Protein AF-A0ABD5DT69-F1 (afdb_monomer_lite)

Organism: Acinetobacter baumannii (NCBI:txid470)

Foldseek 3Di:
DDDPVVVLVVVLVVVCVVPPPDDDDDDDDDDDLVVLLVVVVVCVVVPVDDDDDDPCPVVLVVLVVCPPPDPDCVSSSVVSVVVVCVVVVVVVVCVVVVNDD

pLDDT: mean 76.3, std 18.48, range [33.25, 96.88]

Secondary structure (DSSP, 8-state):
---HHHHHHHHHHHHHHHTTTS--------S-HHHHHHHHHHHHHTT------STTHHHHHHHHHHTTSSS--HHHHHHHHHHHHHHHHHHHHHHHTT---

InterPro domains:
  IPR006517 Phage terminase large subunit-like, C-terminal domain [TIGR01630] (2-86)
  IPR035421 Terminase, large subunit gp17-like, C-terminal [PF17289] (2-85)

Sequence (101 aa):
PQDPGQAGKSQASSFVKLLAGYSVIAKPISGDKLTRAQPFAAQVNVGNVRMLKGEWNKDFIDELRHFPNGTHDDQVDAASDAFNELHEGFEAFFADMGFAR

Radius of gyration: 16.51 Å; chains: 1; bounding box: 34×42×42 Å

Structure (mmCIF, N/CA/C/O backbone):
data_AF-A0ABD5DT69-F1
#
_entry.id   AF-A0ABD5DT69-F1
#
loop_
_atom_site.group_PDB
_atom_site.id
_atom_site.type_symbol
_atom_site.label_atom_id
_atom_site.label_alt_id
_atom_site.label_comp_id
_atom_site.label_asym_id
_atom_site.label_entity_id
_atom_site.label_seq_id
_atom_site.pdbx_PDB_ins_code
_atom_site.Cartn_x
_atom_site.Cartn_y
_atom_site.Cartn_z
_atom_site.occupancy
_atom_site.B_iso_or_equiv
_atom_site.auth_seq_id
_atom_site.auth_comp_id
_atom_site.auth_asym_id
_atom_site.auth_atom_id
_atom_site.pdbx_PD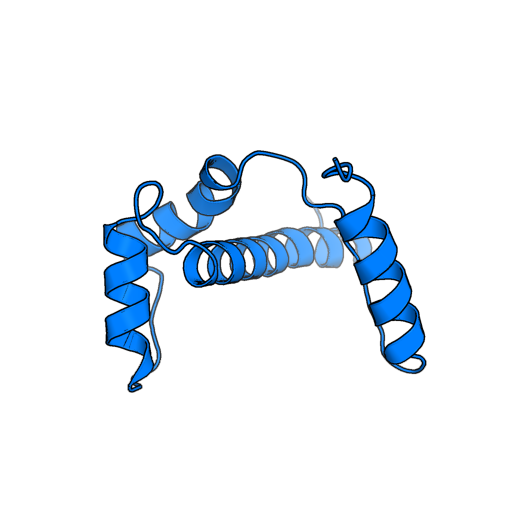B_model_num
ATOM 1 N N . PRO A 1 1 ? -7.534 27.398 -3.628 1.00 42.62 1 PRO A N 1
ATOM 2 C CA . PRO A 1 1 ? -6.243 26.720 -3.360 1.00 42.62 1 PRO A CA 1
ATOM 3 C C . PRO A 1 1 ? -6.237 26.214 -1.914 1.00 42.62 1 PRO A C 1
ATOM 5 O O . PRO A 1 1 ? -6.087 26.999 -0.985 1.00 42.62 1 PRO A O 1
ATOM 8 N N . GLN A 1 2 ? -6.590 24.942 -1.741 1.00 33.25 2 GLN A N 1
ATOM 9 C CA . GLN A 1 2 ? -6.853 24.327 -0.441 1.00 33.25 2 GLN A CA 1
ATOM 10 C C . GLN A 1 2 ? -5.593 23.604 0.041 1.00 33.25 2 GLN A C 1
ATOM 12 O O . GLN A 1 2 ? -4.933 22.920 -0.736 1.00 33.25 2 GLN A O 1
ATOM 17 N N . ASP A 1 3 ? -5.254 23.829 1.307 1.00 33.50 3 ASP A N 1
ATOM 18 C CA . ASP A 1 3 ? -3.979 23.465 1.920 1.00 33.50 3 ASP A CA 1
ATOM 19 C C . ASP A 1 3 ? -3.872 21.937 2.146 1.00 33.50 3 ASP A C 1
ATOM 21 O O . ASP A 1 3 ? -4.753 21.372 2.813 1.00 33.50 3 ASP A O 1
ATOM 25 N N . PRO A 1 4 ? -2.815 21.254 1.658 1.00 41.53 4 PRO A N 1
ATOM 26 C CA . PRO A 1 4 ? -2.647 19.799 1.780 1.00 41.53 4 PRO A CA 1
ATOM 27 C C . PRO A 1 4 ? -2.681 19.298 3.232 1.00 41.53 4 PRO A C 1
ATOM 29 O O . PRO A 1 4 ? -3.076 18.166 3.499 1.00 41.53 4 PRO A O 1
ATOM 32 N N . GLY A 1 5 ? -2.313 20.154 4.191 1.00 48.47 5 GLY A N 1
ATOM 33 C CA . GLY A 1 5 ? -2.259 19.805 5.612 1.00 48.47 5 GLY A CA 1
ATOM 34 C C . GLY A 1 5 ? -3.586 19.912 6.376 1.00 48.47 5 GLY A C 1
ATOM 35 O O . GLY A 1 5 ? -3.702 19.333 7.459 1.00 48.47 5 GLY A O 1
ATOM 36 N N . GLN A 1 6 ? -4.589 20.638 5.864 1.00 46.62 6 GLN A N 1
ATOM 37 C CA . GLN A 1 6 ? -5.872 20.817 6.565 1.00 46.62 6 GLN A CA 1
ATOM 38 C C . GLN A 1 6 ? -6.931 19.787 6.167 1.00 46.62 6 GLN A C 1
ATOM 40 O O . GLN A 1 6 ? -7.726 19.394 7.022 1.00 46.62 6 GLN A O 1
ATOM 45 N N . ALA A 1 7 ? -6.932 19.320 4.914 1.00 53.16 7 ALA A N 1
ATOM 46 C CA . ALA A 1 7 ? -7.931 18.364 4.432 1.00 53.16 7 ALA A CA 1
ATOM 47 C C . ALA A 1 7 ? -7.845 17.009 5.162 1.00 53.16 7 ALA A C 1
ATOM 49 O O . ALA A 1 7 ? -8.868 16.467 5.572 1.00 53.16 7 ALA A O 1
ATOM 50 N N . GLY A 1 8 ? -6.632 16.504 5.419 1.00 51.22 8 GLY A N 1
ATOM 51 C CA . GLY A 1 8 ? -6.440 15.252 6.162 1.00 51.22 8 GLY A CA 1
ATOM 52 C C . GLY A 1 8 ? -6.873 15.347 7.630 1.00 51.22 8 GLY A C 1
ATOM 53 O O . GLY A 1 8 ? -7.513 14.440 8.154 1.00 51.22 8 GLY A O 1
ATOM 54 N N . LYS A 1 9 ? -6.607 16.481 8.294 1.00 55.47 9 LYS A N 1
ATOM 55 C CA . LYS A 1 9 ? -6.997 16.703 9.699 1.00 55.47 9 LYS A CA 1
ATOM 56 C C . LYS A 1 9 ? -8.509 16.867 9.864 1.00 55.47 9 LYS A C 1
ATOM 58 O O . LYS A 1 9 ? -9.080 16.344 10.822 1.00 55.47 9 LYS A O 1
ATOM 63 N N . SER A 1 10 ? -9.163 17.578 8.944 1.00 56.09 10 SER A N 1
ATOM 64 C CA . SER A 1 10 ? -10.616 17.777 8.986 1.00 56.09 10 SER A CA 1
ATOM 65 C C . SER A 1 10 ? -11.381 16.501 8.625 1.00 56.09 10 SER A C 1
ATOM 67 O O . SER A 1 10 ? -12.384 16.201 9.278 1.00 56.09 10 SER A O 1
ATOM 69 N N . GLN A 1 11 ? -10.884 15.701 7.673 1.00 57.66 11 GLN A N 1
ATOM 70 C CA . GLN A 1 11 ? -11.441 14.379 7.373 1.00 57.66 11 GLN A CA 1
ATOM 71 C C . GLN A 1 11 ? -11.240 13.402 8.533 1.00 57.66 11 GLN A C 1
ATOM 73 O O . GLN A 1 11 ? -12.214 12.799 8.973 1.00 57.66 11 GLN A O 1
ATOM 78 N N . ALA A 1 12 ? -10.037 13.316 9.111 1.00 60.25 12 ALA A N 1
ATOM 79 C CA . ALA A 1 12 ? -9.782 12.476 10.282 1.00 60.25 12 ALA A CA 1
ATOM 80 C C . ALA A 1 12 ? -10.694 12.850 11.463 1.00 60.25 12 ALA A C 1
ATOM 82 O O . ALA A 1 12 ? -11.320 11.981 12.063 1.00 60.25 12 ALA A O 1
ATOM 83 N N . SER A 1 13 ? -10.850 14.147 11.756 1.00 61.97 13 SER A N 1
ATOM 84 C CA . SER A 1 13 ? -11.771 14.614 12.802 1.00 61.97 13 SER A CA 1
ATOM 85 C C . SER A 1 13 ? -13.232 14.260 12.500 1.00 61.97 13 SER A C 1
ATOM 87 O O . SER A 1 13 ? -13.986 13.926 13.414 1.00 61.97 13 SER A O 1
ATOM 89 N N . SER A 1 14 ? -13.635 14.306 11.229 1.00 61.62 14 SER A N 1
ATOM 90 C CA . SER A 1 14 ? -14.989 13.937 10.806 1.00 61.62 14 SER A CA 1
ATOM 91 C C . SER A 1 14 ? -15.227 12.430 10.929 1.00 61.62 14 SER A C 1
ATOM 93 O O . SER A 1 14 ? -16.268 12.030 11.443 1.00 61.62 14 SER A O 1
ATOM 95 N N . PHE A 1 15 ? -14.252 11.596 10.555 1.00 62.34 15 PHE A N 1
ATOM 96 C CA . PHE A 1 15 ? -14.328 10.141 10.707 1.00 62.34 15 PHE A CA 1
ATOM 97 C C . PHE A 1 15 ? -14.328 9.701 12.172 1.00 62.34 15 PHE A C 1
ATOM 99 O O . PHE A 1 15 ? -15.150 8.872 12.547 1.00 62.34 15 PHE A O 1
ATOM 106 N N . VAL A 1 16 ? -13.500 10.312 13.026 1.00 65.31 16 VAL A N 1
ATOM 107 C CA . VAL A 1 16 ? -13.512 10.058 14.479 1.00 65.31 16 VAL A CA 1
ATOM 108 C C . VAL A 1 16 ? -14.881 10.383 15.088 1.00 65.31 16 VAL A C 1
ATOM 110 O O . VAL A 1 16 ? -15.365 9.649 15.944 1.00 65.31 16 VAL A O 1
ATOM 113 N N . LYS A 1 17 ? -15.545 11.451 14.626 1.00 67.38 17 LYS A N 1
ATOM 114 C CA . LYS A 1 17 ? -16.903 11.805 15.073 1.00 67.38 17 LYS A CA 1
ATOM 115 C C . LYS A 1 17 ? -17.974 10.847 14.547 1.00 67.38 17 LYS A C 1
ATOM 117 O O . LYS A 1 17 ? -18.894 10.516 15.286 1.00 67.38 17 LYS A O 1
ATOM 122 N N . LEU A 1 18 ? -17.867 10.415 13.289 1.00 68.44 18 LEU A N 1
ATOM 123 C CA . LEU A 1 18 ? -18.794 9.464 12.661 1.00 68.44 18 LEU A CA 1
ATOM 124 C C . LEU A 1 18 ? -18.712 8.063 13.281 1.00 68.44 18 LEU A C 1
ATOM 126 O O . LEU A 1 18 ? -19.708 7.350 13.309 1.00 68.44 18 LEU A O 1
ATOM 130 N N . LEU A 1 19 ? -17.543 7.688 13.797 1.00 69.56 19 LEU A N 1
ATOM 131 C CA . LEU A 1 19 ? -17.267 6.381 14.394 1.00 69.56 19 LEU A CA 1
ATOM 132 C C . LEU A 1 19 ? -17.313 6.407 15.931 1.00 69.56 19 LEU A C 1
ATOM 134 O O . LEU A 1 19 ? -16.658 5.600 16.593 1.00 69.56 19 LEU A O 1
ATOM 138 N N . ALA A 1 20 ? -18.091 7.323 16.515 1.00 61.97 20 ALA A N 1
ATOM 139 C CA . ALA A 1 20 ? -18.296 7.385 17.957 1.00 61.97 20 ALA A CA 1
ATOM 140 C C . ALA A 1 20 ? -18.788 6.025 18.500 1.00 61.97 20 ALA A C 1
ATOM 142 O O . ALA A 1 20 ? -19.846 5.538 18.108 1.00 61.97 20 ALA A O 1
ATOM 143 N N . GLY A 1 21 ? -18.006 5.413 19.396 1.00 62.03 21 GLY A N 1
ATOM 144 C CA . GLY A 1 21 ? -18.252 4.067 19.937 1.00 62.03 21 GLY A CA 1
ATOM 145 C C . GLY A 1 21 ? -17.257 2.997 19.472 1.00 62.03 21 GLY A C 1
ATOM 146 O O . GLY A 1 21 ? -17.231 1.912 20.047 1.00 62.03 21 GLY A O 1
ATOM 147 N N . TYR A 1 22 ? -16.400 3.310 18.497 1.00 62.09 22 TYR A N 1
ATOM 148 C CA . TYR A 1 22 ? -15.291 2.459 18.063 1.00 62.09 22 TYR A CA 1
ATOM 149 C C . TYR A 1 22 ? -13.944 3.055 18.493 1.00 62.09 22 TYR A C 1
ATOM 151 O O . TYR A 1 22 ? -13.794 4.273 18.601 1.00 62.09 22 TYR A O 1
ATOM 159 N N . SER A 1 23 ? -12.949 2.196 18.736 1.00 65.19 23 SER A N 1
ATOM 160 C CA . SER A 1 23 ? -11.572 2.647 18.962 1.00 65.19 23 SER A CA 1
ATOM 161 C C . SER A 1 23 ? -10.982 3.103 17.627 1.00 65.19 23 SER A C 1
ATOM 163 O O . SER A 1 23 ? -10.689 2.276 16.765 1.00 65.19 23 SER A O 1
ATOM 165 N N . VAL A 1 24 ? -10.866 4.418 17.431 1.00 61.75 24 VAL A N 1
ATOM 166 C CA . VAL A 1 24 ? -10.335 5.020 16.201 1.00 61.75 24 VAL A CA 1
ATOM 167 C C . VAL A 1 24 ? -9.055 5.772 16.523 1.00 61.75 24 VAL A C 1
ATOM 169 O O . VAL A 1 24 ? -9.061 6.703 17.327 1.00 61.75 24 VAL A O 1
ATOM 172 N N . ILE A 1 25 ? -7.965 5.396 15.857 1.00 66.94 25 ILE A N 1
ATOM 173 C CA . ILE A 1 25 ? -6.668 6.060 15.976 1.00 66.94 25 ILE A CA 1
ATOM 174 C C . ILE A 1 25 ? -6.374 6.741 14.643 1.00 66.94 25 ILE A C 1
ATOM 176 O O . ILE A 1 25 ? -6.169 6.084 13.628 1.00 66.94 25 ILE A O 1
ATOM 180 N N . ALA A 1 26 ? -6.358 8.073 14.642 1.00 64.19 26 ALA A N 1
ATOM 181 C CA . ALA A 1 26 ? -5.884 8.849 13.504 1.00 64.19 26 ALA A CA 1
ATOM 182 C C . ALA A 1 26 ? -4.384 9.110 13.680 1.00 64.19 26 ALA A C 1
ATOM 184 O O . ALA A 1 26 ? -3.996 9.925 14.520 1.00 64.19 26 ALA A O 1
ATOM 185 N N . LYS A 1 27 ? -3.540 8.425 12.903 1.00 64.69 27 LYS A N 1
ATOM 186 C CA . LYS A 1 27 ? -2.094 8.668 12.909 1.00 64.69 27 LYS A CA 1
ATOM 187 C C . LYS A 1 27 ? -1.723 9.675 11.816 1.00 64.69 27 LYS A C 1
ATOM 189 O O . LYS A 1 27 ? -2.134 9.501 10.668 1.00 64.69 27 LYS A O 1
ATOM 194 N N . PRO A 1 28 ? -0.974 10.745 12.136 1.00 60.31 28 PRO A N 1
ATOM 195 C CA . PRO A 1 28 ? -0.413 11.605 11.110 1.00 60.31 28 PRO A CA 1
ATOM 196 C C . PRO A 1 28 ? 0.655 10.817 10.350 1.00 60.31 28 PRO A C 1
ATOM 198 O O . PRO A 1 28 ? 1.682 10.446 10.913 1.00 60.31 28 PRO A O 1
ATOM 201 N N . ILE A 1 29 ? 0.408 10.570 9.068 1.00 63.56 29 ILE A N 1
ATOM 202 C CA . ILE A 1 29 ? 1.392 9.944 8.192 1.00 63.56 29 ILE A CA 1
ATOM 203 C C . ILE A 1 29 ? 2.546 10.937 8.011 1.00 63.56 29 ILE A C 1
ATOM 205 O O . ILE A 1 29 ? 2.343 12.061 7.547 1.00 63.56 29 ILE A O 1
ATOM 209 N N . SER A 1 30 ? 3.752 10.536 8.411 1.00 63.44 30 SER A N 1
ATOM 210 C CA . SER A 1 30 ? 4.983 11.297 8.188 1.00 63.44 30 SER A CA 1
ATOM 211 C C . SER A 1 30 ? 5.924 10.517 7.265 1.00 63.44 30 SER A C 1
ATOM 213 O O . SER A 1 30 ? 5.844 9.294 7.181 1.00 63.44 30 SER A O 1
ATOM 215 N N . GLY A 1 31 ? 6.778 11.231 6.529 1.00 67.31 31 GLY A N 1
ATOM 216 C CA . GLY A 1 31 ? 7.633 10.643 5.492 1.00 67.31 31 GLY A CA 1
ATOM 217 C C . GLY A 1 31 ? 6.946 10.495 4.131 1.00 67.31 31 GLY A C 1
ATOM 218 O O . GLY A 1 31 ? 5.721 10.559 4.010 1.00 67.31 31 GLY A O 1
ATOM 219 N N . ASP A 1 32 ? 7.746 10.344 3.079 1.00 82.62 32 ASP A N 1
ATOM 220 C CA . ASP A 1 32 ? 7.258 10.147 1.715 1.00 82.62 32 ASP A CA 1
ATOM 221 C C . ASP A 1 32 ? 6.757 8.707 1.491 1.00 82.62 32 ASP A C 1
ATOM 223 O O . ASP A 1 32 ? 7.217 7.760 2.133 1.00 82.62 32 ASP A O 1
ATOM 227 N N . LYS A 1 33 ? 5.793 8.544 0.573 1.00 81.56 33 LYS A N 1
ATOM 228 C CA . LYS A 1 33 ? 5.151 7.249 0.270 1.00 81.56 33 LYS A CA 1
ATOM 229 C C . LYS A 1 33 ? 6.165 6.165 -0.113 1.00 81.56 33 LYS A C 1
ATOM 231 O O . LYS A 1 33 ? 6.021 5.009 0.268 1.00 81.56 33 LYS A O 1
ATOM 236 N N . LEU A 1 34 ? 7.206 6.555 -0.846 1.00 88.06 34 LEU A N 1
ATOM 237 C CA . LEU A 1 34 ? 8.271 5.668 -1.305 1.00 88.06 34 LEU A CA 1
ATOM 238 C C . LEU A 1 34 ? 9.038 5.067 -0.130 1.00 88.06 34 LEU A C 1
ATOM 240 O O . LEU A 1 34 ? 9.176 3.848 -0.060 1.00 88.06 34 LEU A O 1
ATOM 244 N N . THR A 1 35 ? 9.479 5.904 0.808 1.00 87.50 35 THR A N 1
ATOM 245 C CA . THR A 1 35 ? 10.160 5.459 2.027 1.00 87.50 35 THR A CA 1
ATOM 246 C C . THR A 1 35 ? 9.276 4.519 2.846 1.00 87.50 35 THR A C 1
ATOM 248 O O . THR A 1 35 ? 9.742 3.461 3.268 1.00 87.50 35 THR A O 1
ATOM 251 N N . ARG A 1 36 ? 7.983 4.831 3.013 1.00 87.25 36 ARG A N 1
ATOM 252 C CA . ARG A 1 36 ? 7.055 3.964 3.766 1.00 87.25 36 ARG A CA 1
ATOM 253 C C . ARG A 1 36 ? 6.798 2.611 3.102 1.00 87.25 36 ARG A C 1
ATOM 255 O O . ARG A 1 36 ? 6.562 1.635 3.807 1.00 87.25 36 ARG A O 1
ATOM 262 N N . ALA A 1 37 ? 6.876 2.532 1.776 1.00 91.88 37 ALA A N 1
ATOM 263 C CA . ALA A 1 37 ? 6.700 1.284 1.037 1.00 91.88 37 ALA A CA 1
ATOM 264 C C . ALA A 1 37 ? 7.935 0.366 1.065 1.00 91.88 37 ALA A C 1
ATOM 266 O O . ALA A 1 37 ? 7.821 -0.825 0.764 1.00 91.88 37 ALA A O 1
ATOM 267 N N . GLN A 1 38 ? 9.119 0.876 1.434 1.00 91.69 38 GLN A N 1
ATOM 268 C CA . GLN A 1 38 ? 10.365 0.098 1.400 1.00 91.69 38 GLN A CA 1
ATOM 269 C C . GLN A 1 38 ? 10.332 -1.188 2.248 1.00 91.69 38 GLN A C 1
ATOM 271 O O . GLN A 1 38 ? 10.737 -2.229 1.719 1.00 91.69 38 GLN A O 1
ATOM 276 N N . PRO A 1 39 ? 9.858 -1.187 3.514 1.00 92.31 39 PRO A N 1
ATOM 277 C CA . PRO A 1 39 ? 9.830 -2.401 4.332 1.00 92.31 39 PRO A CA 1
ATOM 278 C C . PRO A 1 39 ? 8.945 -3.492 3.724 1.00 92.31 39 PRO A C 1
ATOM 280 O O . PRO A 1 39 ? 9.358 -4.650 3.633 1.00 92.31 39 PRO A O 1
ATOM 283 N N . PHE A 1 40 ? 7.761 -3.113 3.236 1.00 93.88 40 PHE A N 1
ATOM 284 C CA . PHE A 1 40 ? 6.848 -4.030 2.562 1.00 93.88 40 PHE A CA 1
ATOM 285 C C . PHE A 1 40 ? 7.460 -4.580 1.266 1.00 93.88 40 PHE 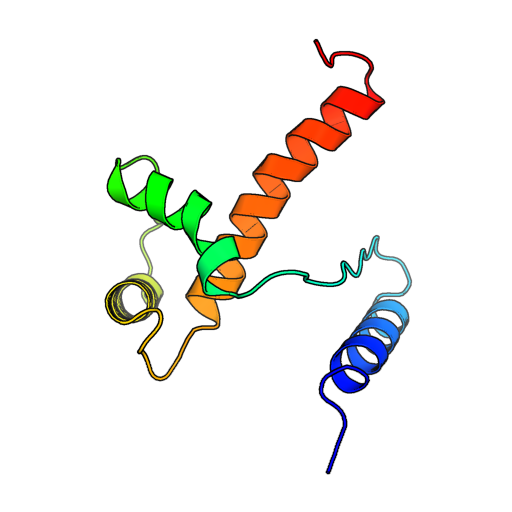A C 1
ATOM 287 O O . PHE A 1 40 ? 7.507 -5.797 1.070 1.00 93.88 40 PHE A O 1
ATOM 294 N N . ALA A 1 41 ? 8.018 -3.711 0.417 1.00 93.88 41 ALA A N 1
ATOM 295 C CA . ALA A 1 41 ? 8.673 -4.109 -0.827 1.00 93.88 41 ALA A CA 1
ATOM 296 C C . ALA A 1 41 ? 9.838 -5.086 -0.590 1.00 93.88 41 ALA A C 1
ATOM 298 O O . ALA A 1 41 ? 9.998 -6.054 -1.336 1.00 93.88 41 ALA A O 1
ATOM 299 N N . ALA A 1 42 ? 10.624 -4.886 0.473 1.00 94.50 42 ALA A N 1
ATOM 300 C CA . ALA A 1 42 ? 11.690 -5.809 0.848 1.00 94.50 42 ALA A CA 1
ATOM 301 C C . ALA A 1 42 ? 11.145 -7.218 1.131 1.00 94.50 42 ALA A C 1
ATOM 303 O O . ALA A 1 42 ? 11.686 -8.191 0.607 1.00 94.50 42 ALA A O 1
ATOM 304 N N . GLN A 1 43 ? 10.045 -7.333 1.887 1.00 95.81 43 GLN A N 1
ATOM 305 C CA . GLN A 1 43 ? 9.419 -8.627 2.187 1.00 95.81 43 GLN A CA 1
ATOM 306 C C . GLN A 1 43 ? 8.800 -9.295 0.956 1.00 95.81 43 GLN A C 1
ATOM 308 O O . GLN A 1 43 ? 8.892 -10.517 0.810 1.00 95.81 43 GLN A O 1
ATOM 313 N N . VAL A 1 44 ? 8.202 -8.512 0.052 1.00 95.06 44 VAL A N 1
ATOM 314 C CA . VAL A 1 44 ? 7.702 -9.019 -1.235 1.00 95.06 44 VAL A CA 1
ATOM 315 C C . VAL A 1 44 ? 8.853 -9.613 -2.052 1.00 95.06 44 VAL A C 1
ATOM 317 O O . VAL A 1 44 ? 8.756 -10.752 -2.508 1.00 95.06 44 VAL A O 1
ATOM 320 N N . ASN A 1 45 ? 9.968 -8.887 -2.178 1.00 93.88 45 ASN A N 1
ATOM 321 C CA . ASN A 1 45 ? 11.107 -9.285 -3.009 1.00 93.88 45 ASN A CA 1
ATOM 322 C C . ASN A 1 45 ? 11.843 -10.536 -2.504 1.00 93.88 45 ASN A C 1
ATOM 324 O O . ASN A 1 45 ? 12.392 -11.281 -3.312 1.00 93.88 45 ASN A O 1
ATOM 328 N N . VAL A 1 46 ? 11.840 -10.797 -1.192 1.00 96.50 46 VAL A N 1
ATOM 329 C CA . VAL A 1 46 ? 12.423 -12.025 -0.614 1.00 96.50 46 VAL A CA 1
ATOM 330 C C . VAL A 1 46 ? 11.421 -13.182 -0.498 1.00 96.50 46 VAL A C 1
ATOM 332 O O . VAL A 1 46 ? 11.772 -14.247 0.001 1.00 96.50 46 VAL A O 1
ATOM 335 N N . GLY A 1 47 ? 10.183 -13.002 -0.973 1.00 95.12 47 GLY A N 1
ATOM 336 C CA . GLY A 1 47 ? 9.171 -14.062 -1.027 1.00 95.12 47 GLY A CA 1
ATOM 337 C C . GLY A 1 47 ? 8.434 -14.333 0.289 1.00 95.12 47 GLY A C 1
ATOM 338 O O . GLY A 1 47 ? 7.803 -15.382 0.428 1.00 95.12 47 GLY A O 1
ATOM 339 N N . ASN A 1 48 ? 8.476 -13.400 1.244 1.00 95.31 48 ASN A N 1
ATOM 340 C CA . ASN A 1 48 ? 7.801 -13.537 2.541 1.00 95.31 48 ASN A CA 1
ATOM 341 C C . ASN A 1 48 ? 6.325 -13.108 2.512 1.00 95.31 48 ASN A C 1
ATOM 343 O O . ASN A 1 48 ? 5.591 -13.362 3.465 1.00 95.31 48 ASN A O 1
ATOM 347 N N . VAL A 1 49 ? 5.867 -12.489 1.422 1.00 93.81 49 VAL A N 1
ATOM 348 C CA . VAL A 1 49 ? 4.472 -12.063 1.254 1.00 93.81 49 VAL A CA 1
ATOM 349 C C . VAL A 1 49 ? 3.699 -13.092 0.435 1.00 93.81 49 VAL A C 1
ATOM 351 O O . VAL A 1 49 ? 4.118 -13.503 -0.647 1.00 93.81 49 VAL A O 1
ATOM 354 N N . ARG A 1 50 ? 2.532 -13.496 0.946 1.00 94.19 50 ARG A N 1
ATOM 355 C CA . ARG A 1 50 ? 1.569 -14.342 0.233 1.00 94.19 50 ARG A CA 1
ATOM 356 C C . ARG A 1 50 ? 0.264 -13.593 0.050 1.00 94.19 50 ARG A C 1
ATOM 358 O O . ARG A 1 50 ? -0.163 -12.849 0.924 1.00 94.19 50 ARG A O 1
ATOM 365 N N . MET A 1 51 ? -0.380 -13.840 -1.081 1.00 94.94 51 MET A N 1
ATOM 366 C CA . MET A 1 51 ? -1.619 -13.181 -1.461 1.00 94.94 51 MET A CA 1
ATOM 367 C C . MET A 1 51 ? -2.738 -14.216 -1.583 1.00 94.94 51 MET A C 1
ATOM 369 O O . MET A 1 51 ? -2.566 -15.241 -2.248 1.00 94.94 51 MET A O 1
ATOM 373 N N . LEU A 1 52 ? -3.881 -13.957 -0.943 1.00 96.44 52 LEU A N 1
ATOM 374 C CA . LEU A 1 52 ? -5.079 -14.776 -1.124 1.00 96.44 52 LEU A CA 1
ATOM 375 C C . LEU A 1 52 ? -5.551 -14.660 -2.576 1.00 96.44 52 LEU A C 1
ATOM 377 O O . LEU A 1 52 ? -5.507 -13.580 -3.154 1.00 96.44 52 LEU A O 1
ATOM 381 N N . LYS A 1 53 ? -5.997 -15.763 -3.180 1.00 96.75 53 LYS A N 1
ATOM 382 C CA . LYS A 1 53 ? -6.488 -15.748 -4.560 1.00 96.75 53 LYS A CA 1
ATOM 383 C C . LYS A 1 53 ? -7.844 -15.039 -4.642 1.00 96.75 53 LYS A C 1
ATOM 385 O O . LYS A 1 53 ? -8.785 -15.440 -3.964 1.00 96.75 53 LYS A O 1
ATOM 390 N N . GLY A 1 54 ? -7.946 -14.065 -5.533 1.00 96.38 54 GLY A N 1
ATOM 391 C CA . GLY A 1 54 ? -9.159 -13.321 -5.842 1.00 96.38 54 GLY A CA 1
ATOM 392 C C . GLY A 1 54 ? -9.040 -12.584 -7.176 1.00 96.38 54 GLY A C 1
ATOM 393 O O . GLY A 1 54 ? -8.007 -12.629 -7.846 1.00 96.38 54 GLY A O 1
ATOM 394 N N . GLU A 1 55 ? -10.124 -11.930 -7.582 1.00 96.88 55 GLU A N 1
ATOM 395 C CA . GLU A 1 55 ? -10.171 -11.150 -8.827 1.00 96.88 55 GLU A CA 1
ATOM 396 C C . GLU A 1 55 ? -9.290 -9.891 -8.743 1.00 96.88 55 GLU A C 1
ATOM 398 O O . GLU A 1 55 ? -8.642 -9.521 -9.717 1.00 96.88 55 GLU A O 1
ATOM 403 N N . TRP A 1 56 ? -9.170 -9.314 -7.543 1.00 95.50 56 TRP A N 1
ATOM 404 C CA . TRP A 1 56 ? -8.371 -8.122 -7.235 1.00 95.50 56 TRP A CA 1
ATOM 405 C C . TRP A 1 56 ? -6.854 -8.313 -7.404 1.00 95.50 56 TRP A C 1
ATOM 407 O O . TRP A 1 56 ? -6.115 -7.340 -7.535 1.00 95.50 56 TRP A O 1
ATOM 417 N N . ASN A 1 57 ? -6.360 -9.556 -7.427 1.00 96.56 57 ASN A N 1
ATOM 418 C CA . ASN A 1 57 ? -4.925 -9.844 -7.468 1.00 96.56 57 ASN A CA 1
ATOM 419 C C . ASN A 1 57 ? -4.240 -9.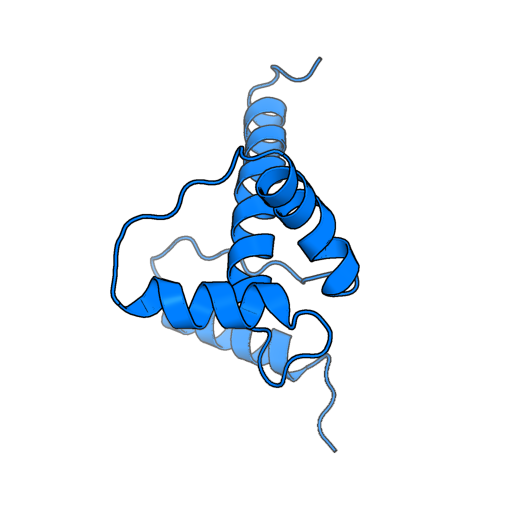265 -8.705 1.00 96.56 57 ASN A C 1
ATOM 421 O O . ASN A 1 57 ? -3.078 -8.872 -8.626 1.00 96.56 57 ASN A O 1
ATOM 425 N N . LYS A 1 58 ? -4.926 -9.271 -9.855 1.00 96.62 58 LYS A N 1
ATOM 426 C CA . LYS A 1 58 ? -4.351 -8.765 -11.102 1.00 96.62 58 LYS A CA 1
ATOM 427 C C . LYS A 1 58 ? -4.077 -7.270 -10.989 1.00 96.62 58 LYS A C 1
ATOM 429 O O . LYS A 1 58 ? -2.953 -6.852 -11.250 1.00 96.62 58 LYS A O 1
ATOM 434 N N . ASP A 1 59 ? -5.080 -6.515 -10.563 1.00 95.31 59 ASP A N 1
ATOM 435 C CA . ASP A 1 59 ? -4.997 -5.062 -10.459 1.00 95.31 59 ASP A CA 1
ATOM 436 C C . ASP A 1 59 ? -3.960 -4.659 -9.409 1.00 95.31 59 ASP A C 1
ATOM 438 O O . ASP A 1 59 ? -3.124 -3.799 -9.670 1.00 95.31 59 ASP A O 1
ATOM 442 N N . PHE A 1 60 ? -3.925 -5.361 -8.273 1.00 95.69 60 PHE A N 1
ATOM 443 C CA . PHE A 1 60 ? -2.929 -5.115 -7.235 1.00 95.69 60 PHE A CA 1
ATOM 444 C C . PHE A 1 60 ? -1.493 -5.415 -7.695 1.00 95.69 60 PHE A C 1
ATOM 446 O O . PHE A 1 60 ? -0.586 -4.616 -7.471 1.00 95.69 60 PHE A O 1
ATOM 453 N N . ILE A 1 61 ? -1.261 -6.550 -8.371 1.00 95.94 61 ILE A N 1
ATOM 454 C CA . ILE A 1 61 ? 0.062 -6.874 -8.933 1.00 95.94 61 ILE A CA 1
ATOM 455 C C . ILE A 1 61 ? 0.473 -5.837 -9.979 1.00 95.94 61 ILE A C 1
ATOM 457 O O . ILE A 1 61 ? 1.641 -5.447 -10.030 1.00 95.94 61 ILE A O 1
ATOM 461 N N . ASP A 1 62 ? -0.451 -5.430 -10.847 1.00 96.19 62 ASP A N 1
ATOM 462 C CA . ASP A 1 62 ? -0.150 -4.446 -11.877 1.00 96.19 62 ASP A CA 1
ATOM 463 C C . ASP A 1 62 ? 0.179 -3.086 -11.240 1.00 96.19 62 ASP A C 1
ATOM 465 O O . ASP A 1 62 ? 1.133 -2.445 -11.675 1.00 96.19 62 ASP A O 1
ATOM 469 N N . GLU A 1 63 ? -0.483 -2.687 -10.152 1.00 95.50 63 GLU A N 1
ATOM 470 C CA . GLU A 1 63 ? -0.111 -1.488 -9.389 1.00 95.50 63 GLU A CA 1
ATOM 471 C C . GLU A 1 63 ? 1.291 -1.607 -8.764 1.00 95.50 63 GLU A C 1
ATOM 473 O O . GLU A 1 63 ? 2.132 -0.728 -8.966 1.00 95.50 63 GLU A O 1
ATOM 478 N N . LEU A 1 64 ? 1.602 -2.738 -8.113 1.00 94.62 64 LEU A N 1
ATOM 479 C CA . LEU A 1 64 ? 2.925 -3.008 -7.527 1.00 94.62 64 LEU A CA 1
ATOM 480 C C . LEU A 1 64 ? 4.070 -2.897 -8.543 1.00 94.62 64 LEU A C 1
ATOM 482 O O . LEU A 1 64 ? 5.164 -2.459 -8.195 1.00 94.62 64 LEU A O 1
ATOM 486 N N . ARG A 1 65 ? 3.839 -3.297 -9.799 1.00 94.31 65 ARG A N 1
ATOM 487 C CA . ARG A 1 65 ? 4.852 -3.236 -10.868 1.00 94.31 65 ARG A CA 1
ATOM 488 C C . ARG A 1 65 ? 5.144 -1.821 -11.343 1.00 94.31 65 ARG A C 1
ATOM 490 O O . ARG A 1 65 ? 6.254 -1.563 -11.802 1.00 94.31 65 ARG A O 1
ATOM 497 N N . HIS A 1 66 ? 4.146 -0.945 -11.303 1.00 94.38 66 HIS A N 1
ATOM 498 C CA . HIS A 1 66 ? 4.277 0.418 -11.808 1.00 94.38 66 HIS A CA 1
ATOM 499 C C . HIS A 1 66 ? 4.621 1.416 -10.704 1.00 94.38 66 HIS A C 1
ATOM 501 O O . HIS A 1 66 ? 5.111 2.499 -11.016 1.00 94.38 66 HIS A O 1
ATOM 507 N N . PHE A 1 67 ? 4.416 1.069 -9.433 1.00 90.50 67 PHE A N 1
ATOM 508 C CA . PHE A 1 67 ? 4.792 1.910 -8.303 1.00 90.50 67 PHE A CA 1
ATOM 509 C C . PHE A 1 67 ? 6.3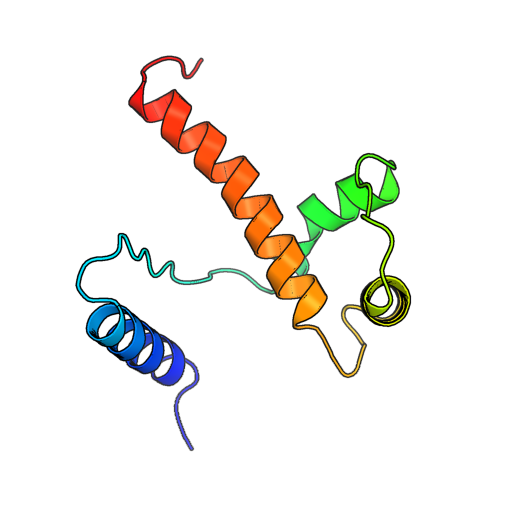02 2.241 -8.315 1.00 90.50 67 PHE A C 1
ATOM 511 O O . PHE A 1 67 ? 7.126 1.357 -8.556 1.00 90.50 67 PHE A O 1
ATOM 518 N N . PRO A 1 68 ? 6.706 3.502 -8.061 1.00 90.06 68 PRO A N 1
ATOM 519 C CA . PRO A 1 68 ? 5.885 4.663 -7.681 1.00 90.06 68 PRO A CA 1
ATOM 520 C C . PRO A 1 68 ? 5.353 5.485 -8.871 1.00 90.06 68 PRO A C 1
ATOM 522 O O . PRO A 1 68 ? 4.752 6.532 -8.673 1.00 90.06 68 PRO A O 1
ATOM 525 N N . ASN A 1 69 ? 5.622 5.066 -10.108 1.00 91.00 69 ASN A N 1
ATOM 526 C CA . ASN A 1 69 ? 5.383 5.854 -11.322 1.00 91.00 69 ASN A CA 1
ATOM 527 C C . ASN A 1 69 ? 4.031 5.555 -12.002 1.00 91.00 69 ASN A C 1
ATOM 529 O O . ASN A 1 69 ? 3.765 6.061 -13.093 1.00 91.00 69 ASN A O 1
ATOM 533 N N . GLY A 1 70 ? 3.209 4.690 -11.405 1.00 87.06 70 GLY A N 1
ATOM 534 C CA . GLY A 1 70 ? 1.885 4.332 -11.905 1.00 87.06 70 GLY A CA 1
ATOM 535 C C . GLY A 1 70 ? 0.869 5.463 -11.749 1.00 87.06 70 GLY A C 1
ATOM 536 O O . GLY A 1 70 ? 1.078 6.421 -11.012 1.00 87.06 70 GLY A O 1
ATOM 537 N N . THR A 1 71 ? -0.265 5.346 -12.444 1.00 88.12 71 THR A N 1
ATOM 538 C CA . THR A 1 71 ? -1.392 6.288 -12.300 1.00 88.12 71 THR A CA 1
ATOM 539 C C . THR A 1 71 ? -2.095 6.162 -10.947 1.00 88.12 71 THR A C 1
ATOM 541 O O . THR A 1 71 ? -2.696 7.126 -10.481 1.00 88.12 71 THR A O 1
ATOM 544 N N . HIS A 1 72 ? -2.018 4.982 -10.335 1.00 87.75 72 HIS A N 1
ATOM 545 C CA . HIS A 1 72 ? -2.606 4.667 -9.039 1.00 87.75 72 HIS A CA 1
ATOM 546 C C . HIS A 1 72 ? -1.509 4.191 -8.090 1.00 87.75 72 HIS A C 1
ATOM 548 O O . HIS A 1 72 ? -0.579 3.503 -8.523 1.00 87.75 72 HIS A O 1
ATOM 554 N N . ASP A 1 73 ? -1.622 4.582 -6.824 1.00 89.31 73 ASP A N 1
ATOM 555 C CA . ASP A 1 73 ? -0.709 4.183 -5.754 1.00 89.31 73 ASP A CA 1
ATOM 556 C C . ASP A 1 73 ? -1.423 3.830 -4.434 1.00 89.31 73 ASP A C 1
ATOM 558 O O . ASP A 1 73 ? -0.765 3.468 -3.458 1.00 89.31 73 ASP A O 1
ATOM 562 N N . ASP A 1 74 ? -2.756 3.918 -4.398 1.00 89.56 74 ASP A N 1
ATOM 563 C CA . ASP A 1 74 ? -3.561 3.772 -3.187 1.00 89.56 74 ASP A CA 1
ATOM 564 C C . ASP A 1 74 ? -3.524 2.348 -2.610 1.00 89.56 74 ASP A C 1
ATOM 566 O O . ASP A 1 74 ? -3.507 2.183 -1.388 1.00 89.56 74 ASP A O 1
ATOM 570 N N . GLN A 1 75 ? -3.499 1.303 -3.450 1.00 92.94 75 GLN A N 1
ATOM 571 C CA . GLN A 1 75 ? -3.452 -0.075 -2.950 1.00 92.94 75 GLN A CA 1
ATOM 572 C C . GLN A 1 75 ? -2.073 -0.386 -2.366 1.00 92.94 75 GLN A C 1
ATOM 574 O O . GLN A 1 75 ? -1.971 -1.075 -1.347 1.00 92.94 75 GLN A O 1
ATOM 579 N N . VAL A 1 76 ? -1.008 0.126 -2.993 1.00 92.88 76 VAL A N 1
ATOM 580 C CA . VAL A 1 76 ? 0.366 -0.036 -2.494 1.00 92.88 76 VAL A CA 1
ATOM 581 C C . VAL A 1 76 ? 0.575 0.756 -1.205 1.00 92.88 76 VAL A C 1
ATOM 583 O O . VAL A 1 76 ? 1.180 0.224 -0.272 1.00 92.88 76 VAL A O 1
ATOM 586 N N . ASP A 1 77 ? 0.042 1.977 -1.121 1.00 88.94 77 ASP A N 1
ATOM 587 C CA . ASP A 1 77 ? 0.096 2.818 0.083 1.00 88.94 77 ASP A CA 1
ATOM 588 C C . ASP A 1 77 ? -0.638 2.134 1.247 1.00 88.94 77 ASP A C 1
ATOM 590 O O . ASP A 1 77 ? -0.054 1.905 2.305 1.00 88.94 77 ASP A O 1
ATOM 594 N N . 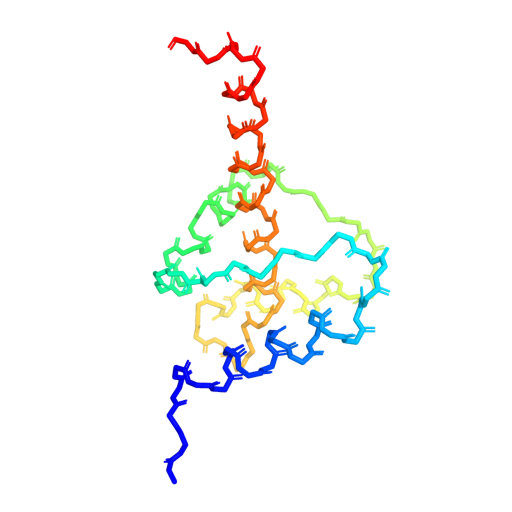ALA A 1 78 ? -1.871 1.664 1.016 1.00 89.25 78 ALA A N 1
ATOM 595 C CA . ALA A 1 78 ? -2.662 0.965 2.028 1.00 89.25 78 ALA A CA 1
ATOM 596 C C . ALA A 1 78 ? -2.000 -0.337 2.516 1.00 89.25 78 ALA A C 1
ATOM 598 O O . ALA A 1 78 ? -1.981 -0.611 3.718 1.00 89.25 78 ALA A O 1
ATOM 599 N N . ALA A 1 79 ? -1.442 -1.145 1.608 1.00 91.81 79 ALA A N 1
ATOM 600 C CA . ALA A 1 79 ? -0.751 -2.379 1.977 1.00 91.81 79 ALA A CA 1
ATOM 601 C C . ALA A 1 79 ? 0.536 -2.106 2.772 1.00 91.81 79 ALA A C 1
ATOM 603 O O . ALA A 1 79 ? 0.830 -2.817 3.736 1.00 91.81 79 ALA A O 1
ATOM 604 N N . SER A 1 80 ? 1.283 -1.068 2.389 1.00 91.62 80 SER A N 1
ATOM 605 C CA . SER A 1 80 ? 2.524 -0.669 3.057 1.00 91.62 80 SER A CA 1
ATOM 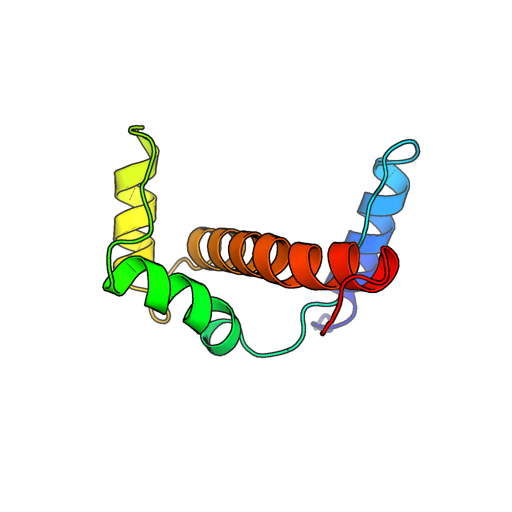606 C C . SER A 1 80 ? 2.260 -0.125 4.457 1.00 91.62 80 SER A C 1
ATOM 608 O O . SER A 1 80 ? 2.910 -0.552 5.409 1.00 91.62 80 SER A O 1
ATOM 610 N N . ASP A 1 81 ? 1.268 0.754 4.606 1.00 88.12 81 ASP A N 1
ATOM 611 C CA . ASP A 1 81 ? 0.883 1.301 5.906 1.00 88.12 81 ASP A CA 1
ATOM 612 C C . ASP A 1 81 ? 0.339 0.201 6.832 1.00 88.12 81 ASP A C 1
ATOM 614 O O . ASP A 1 81 ? 0.718 0.145 8.001 1.00 88.12 81 ASP A O 1
ATOM 618 N N . ALA A 1 82 ? -0.465 -0.740 6.320 1.00 88.00 82 ALA A N 1
ATOM 619 C CA . ALA A 1 82 ? -0.925 -1.888 7.105 1.00 88.00 82 ALA A CA 1
ATOM 620 C C . ALA A 1 82 ? 0.234 -2.798 7.552 1.00 88.00 82 ALA A C 1
ATOM 622 O O . ALA A 1 82 ? 0.243 -3.285 8.684 1.00 88.00 82 ALA A O 1
ATOM 623 N N . PHE A 1 83 ? 1.223 -3.024 6.682 1.00 90.75 83 PHE A N 1
ATOM 624 C CA . PHE A 1 83 ? 2.425 -3.784 7.025 1.00 90.75 83 PHE A CA 1
ATOM 625 C C . PHE A 1 83 ? 3.238 -3.088 8.126 1.00 90.75 83 PHE A C 1
ATOM 627 O O . PHE A 1 83 ? 3.635 -3.733 9.098 1.00 90.75 83 PHE A O 1
ATOM 634 N N . ASN A 1 84 ? 3.442 -1.775 8.001 1.00 88.38 84 ASN A N 1
ATOM 635 C CA . ASN A 1 84 ? 4.170 -0.984 8.990 1.00 88.38 84 ASN A CA 1
ATOM 636 C C . ASN A 1 84 ? 3.426 -0.939 10.329 1.00 88.38 84 ASN A C 1
ATOM 638 O O . ASN A 1 84 ? 4.050 -1.147 11.362 1.00 88.38 84 ASN A O 1
ATOM 642 N N . GLU A 1 85 ? 2.100 -0.778 10.329 1.00 84.69 85 GLU A N 1
ATOM 643 C CA . GLU A 1 85 ? 1.292 -0.792 11.556 1.00 84.69 85 GLU A CA 1
ATOM 644 C C . GLU A 1 85 ? 1.415 -2.122 12.307 1.00 84.69 85 GLU A C 1
ATOM 646 O O . GLU A 1 85 ? 1.526 -2.132 13.529 1.00 84.69 85 GLU A O 1
ATOM 651 N N . LEU A 1 86 ? 1.434 -3.256 11.598 1.00 82.44 86 LEU A N 1
ATOM 652 C CA . LEU A 1 86 ? 1.640 -4.563 12.229 1.00 82.44 86 LEU A CA 1
ATOM 653 C C . LEU A 1 86 ? 3.055 -4.716 12.797 1.00 82.44 86 LEU A C 1
ATOM 655 O O . LEU A 1 86 ? 3.229 -5.370 13.824 1.00 82.44 86 LEU A O 1
ATOM 659 N N . HIS A 1 87 ? 4.058 -4.128 12.145 1.00 76.69 87 HIS A N 1
ATOM 660 C CA . HIS A 1 87 ? 5.443 -4.187 12.604 1.00 76.69 87 HIS A CA 1
ATOM 661 C C . HIS A 1 87 ? 5.703 -3.252 13.798 1.00 76.69 87 HIS A C 1
ATOM 663 O O . HIS A 1 87 ? 6.307 -3.663 14.783 1.00 76.69 87 HIS A O 1
ATOM 669 N N . GLU A 1 88 ? 5.194 -2.022 13.754 1.00 70.50 88 GLU A N 1
ATOM 670 C CA . GLU A 1 88 ? 5.328 -1.022 14.820 1.00 70.50 88 GLU A CA 1
ATOM 671 C C . GLU A 1 88 ? 4.396 -1.301 16.005 1.00 70.50 88 GLU A C 1
ATOM 673 O O . GLU A 1 88 ? 4.780 -1.128 17.161 1.00 70.50 88 GLU A O 1
ATOM 678 N N . GLY A 1 89 ? 3.172 -1.764 15.737 1.00 58.62 89 GLY A N 1
ATOM 679 C CA . GLY A 1 89 ? 2.203 -2.153 16.759 1.00 58.62 89 GLY A CA 1
ATOM 680 C C . GLY A 1 89 ? 2.668 -3.358 17.576 1.00 58.62 89 GLY A C 1
ATOM 681 O O . GLY A 1 89 ? 2.347 -3.448 18.759 1.00 58.62 89 GLY A O 1
ATOM 682 N N . PHE A 1 90 ? 3.480 -4.241 16.981 1.00 52.50 90 PHE A N 1
ATOM 683 C CA . PHE A 1 90 ? 4.181 -5.296 17.709 1.00 52.50 90 PHE A CA 1
ATOM 684 C C . PHE A 1 90 ? 5.161 -4.685 18.720 1.00 52.50 90 PHE A C 1
ATOM 686 O O . PHE A 1 90 ? 5.043 -4.942 19.914 1.00 52.50 90 PHE A O 1
ATOM 693 N N . GLU A 1 91 ? 6.058 -3.800 18.290 1.00 53.19 91 GLU A N 1
ATOM 694 C CA . GLU A 1 91 ? 7.034 -3.166 19.189 1.00 53.19 91 GLU A CA 1
ATOM 695 C C . GLU A 1 91 ? 6.368 -2.354 20.313 1.00 53.19 91 GLU A C 1
ATOM 697 O O . GLU A 1 91 ? 6.760 -2.478 21.472 1.00 53.19 91 GLU A O 1
ATOM 702 N N . ALA A 1 92 ? 5.311 -1.590 20.015 1.00 55.16 92 ALA A N 1
ATOM 703 C CA . ALA A 1 92 ? 4.578 -0.824 21.026 1.00 55.16 92 ALA A CA 1
ATOM 704 C C . ALA A 1 92 ? 3.870 -1.728 22.054 1.00 55.16 92 ALA A C 1
ATOM 706 O O . ALA A 1 92 ? 3.931 -1.468 23.254 1.00 55.16 92 ALA A O 1
ATOM 707 N N . PHE A 1 93 ? 3.249 -2.822 21.605 1.00 51.53 93 PHE A N 1
ATOM 708 C CA . PHE A 1 93 ? 2.594 -3.788 22.489 1.00 51.53 93 PHE A CA 1
ATOM 709 C C . PHE A 1 93 ? 3.595 -4.509 23.409 1.00 51.53 93 PHE A C 1
ATOM 711 O O . PHE A 1 93 ? 3.337 -4.669 24.603 1.00 51.53 93 PHE A O 1
ATOM 718 N N . PHE A 1 94 ? 4.762 -4.912 22.892 1.00 53.94 94 PHE A N 1
ATOM 719 C CA . PHE A 1 94 ? 5.807 -5.557 23.700 1.00 53.94 94 PHE A CA 1
ATOM 720 C C . PHE A 1 94 ? 6.548 -4.577 24.622 1.00 53.94 94 PHE A C 1
ATOM 722 O O . PHE A 1 94 ? 6.937 -4.967 25.729 1.00 53.94 94 PHE A O 1
ATOM 729 N N . ALA A 1 95 ? 6.701 -3.315 24.210 1.00 57.66 95 ALA A N 1
ATOM 730 C CA . ALA A 1 95 ? 7.219 -2.245 25.059 1.00 57.66 95 ALA A CA 1
ATOM 731 C C . ALA A 1 95 ? 6.282 -1.964 26.244 1.00 57.66 95 ALA A C 1
ATOM 733 O O . ALA A 1 95 ? 6.746 -1.921 27.384 1.00 57.66 95 ALA A O 1
ATOM 734 N N . ASP A 1 96 ? 4.970 -1.877 26.005 1.00 54.19 96 ASP A N 1
ATOM 735 C CA . ASP A 1 96 ? 3.965 -1.671 27.058 1.00 54.19 96 ASP A CA 1
ATOM 736 C C . ASP A 1 96 ? 3.863 -2.862 28.025 1.00 54.19 96 ASP A C 1
ATOM 738 O O . ASP A 1 96 ? 3.569 -2.688 29.208 1.00 54.19 96 ASP A O 1
ATOM 742 N N . MET A 1 97 ? 4.155 -4.080 27.559 1.00 62.25 97 MET A N 1
ATOM 743 C CA . MET A 1 97 ? 4.213 -5.274 28.410 1.00 62.25 97 MET A CA 1
ATOM 744 C C . MET A 1 97 ? 5.561 -5.472 29.126 1.00 62.25 97 MET A C 1
ATOM 746 O O . MET A 1 97 ? 5.719 -6.453 29.853 1.00 62.25 97 MET A O 1
ATOM 750 N N . GLY A 1 98 ? 6.531 -4.566 28.952 1.00 49.97 98 GLY A N 1
ATOM 751 C CA . GLY A 1 98 ? 7.821 -4.621 29.647 1.00 49.97 98 GLY A CA 1
ATOM 752 C C . GLY A 1 98 ? 8.739 -5.765 29.201 1.00 49.97 98 GLY A C 1
ATOM 753 O O . GLY A 1 98 ? 9.614 -6.172 29.962 1.00 49.97 98 GLY A O 1
ATOM 754 N N . PHE A 1 99 ? 8.545 -6.291 27.986 1.00 57.00 99 PHE A N 1
ATOM 755 C CA . PHE A 1 99 ? 9.364 -7.366 27.406 1.00 57.00 99 PHE A CA 1
ATOM 756 C C . PHE A 1 99 ? 10.380 -6.870 26.361 1.00 57.00 99 PHE A C 1
ATOM 758 O O . PHE A 1 99 ? 11.059 -7.688 25.736 1.00 57.00 99 PHE A O 1
ATOM 765 N N . ALA A 1 100 ? 10.504 -5.555 26.160 1.00 45.09 100 ALA A N 1
ATOM 766 C CA . ALA A 1 100 ? 11.546 -4.988 25.307 1.00 45.09 100 ALA A CA 1
ATOM 767 C C . ALA A 1 100 ? 12.946 -5.262 25.903 1.00 45.09 100 ALA A C 1
ATOM 769 O O . ALA A 1 100 ? 13.128 -5.179 27.117 1.00 45.09 100 ALA A O 1
ATOM 770 N N . ARG A 1 101 ? 13.896 -5.644 25.037 1.00 47.94 101 ARG A N 1
ATOM 771 C CA . ARG A 1 101 ? 15.275 -6.040 25.387 1.00 47.94 101 ARG A CA 1
ATOM 772 C C . ARG A 1 101 ? 16.038 -5.001 26.202 1.00 47.94 101 ARG A C 1
ATOM 774 O O . ARG A 1 101 ? 15.939 -3.805 25.854 1.00 47.94 101 ARG A O 1
#